Protein AF-A0A354DE85-F1 (afdb_monomer_lite)

Radius of gyration: 11.94 Å; chains: 1; bounding box: 25×26×30 Å

Sequence (76 aa):
MSTNILLTGGRAPVTLHLARLFKEQGFRVFVAESEKIHLCKVSHSIEESFLVPKPNEDHEGYIQALCRIINKYNIS

pLDDT: mean 89.95, std 8.17, range [59.72, 97.25]

Foldseek 3Di:
DAAEAEDEDQQDVVSVVVLQVSVVVVHAYEYEYQDPDHPNCPDPSHPYYHHFHDCVVPVPRRVVVVVCCCVVVVHD

Secondary structure (DSSP, 8-state):
-PPEEEEE-TTSHHHHHHHHHHHHTT-EEEEEESSSS-GGGG-TT-SEEEE---TTT-HHHHHHHHHHHHHHHTB-

Structure (mmCIF, N/CA/C/O backbone):
data_AF-A0A354DE85-F1
#
_entry.id   AF-A0A354DE85-F1
#
loop_
_atom_site.group_PDB
_atom_site.id
_atom_site.type_symbol
_atom_site.label_atom_id
_atom_site.label_alt_id
_atom_site.label_comp_id
_atom_site.label_asym_id
_atom_site.label_entity_id
_atom_site.label_seq_id
_atom_site.pdbx_PDB_ins_code
_atom_site.Cartn_x
_atom_site.Cartn_y
_atom_site.Cartn_z
_atom_site.occupancy
_atom_site.B_iso_or_equiv
_atom_site.auth_seq_id
_atom_site.auth_comp_id
_atom_site.auth_asym_id
_atom_site.auth_atom_id
_atom_site.pdbx_PDB_model_num
ATOM 1 N N . MET A 1 1 ? -14.908 -2.975 15.816 1.00 59.72 1 MET A N 1
ATOM 2 C CA . MET A 1 1 ? -13.845 -3.496 14.928 1.00 59.72 1 MET A CA 1
ATOM 3 C C . MET A 1 1 ? -13.463 -2.378 13.972 1.00 59.72 1 MET A C 1
ATOM 5 O O . MET A 1 1 ? -14.365 -1.680 13.534 1.00 59.72 1 MET A O 1
ATOM 9 N N . SER A 1 2 ? -12.173 -2.152 13.725 1.00 82.50 2 SER A N 1
ATOM 10 C CA . SER A 1 2 ? -11.686 -1.095 12.825 1.00 82.50 2 SER A CA 1
ATOM 11 C C . SER A 1 2 ? -11.278 -1.730 11.495 1.00 82.50 2 SER A C 1
ATOM 13 O O . SER A 1 2 ? -10.530 -2.707 11.508 1.00 82.50 2 SER A O 1
ATOM 15 N N . THR A 1 3 ? -11.808 -1.229 10.376 1.00 94.94 3 THR A N 1
ATOM 16 C CA . THR A 1 3 ? -11.470 -1.715 9.028 1.00 94.94 3 THR A CA 1
ATOM 17 C C . THR A 1 3 ? -10.084 -1.228 8.618 1.00 94.94 3 THR A C 1
ATOM 19 O O . THR A 1 3 ? -9.725 -0.072 8.860 1.00 94.94 3 THR A O 1
ATOM 22 N N . ASN A 1 4 ? -9.320 -2.108 7.972 1.00 96.75 4 ASN A N 1
ATOM 23 C CA . ASN A 1 4 ? -7.994 -1.800 7.456 1.00 96.75 4 ASN A CA 1
ATOM 24 C C . ASN A 1 4 ? -8.087 -1.476 5.962 1.00 96.75 4 ASN A C 1
ATOM 26 O O . ASN A 1 4 ? -8.661 -2.248 5.198 1.00 96.75 4 ASN A O 1
ATOM 30 N N . ILE A 1 5 ? -7.513 -0.347 5.553 1.00 96.38 5 ILE A N 1
ATOM 31 C CA . ILE A 1 5 ? -7.570 0.164 4.179 1.00 96.38 5 ILE A CA 1
ATOM 32 C C . ILE A 1 5 ? -6.149 0.282 3.644 1.00 96.38 5 ILE A C 1
ATOM 34 O O . ILE A 1 5 ? -5.287 0.842 4.317 1.00 96.38 5 ILE A O 1
ATOM 38 N N . LEU A 1 6 ? -5.912 -0.198 2.424 1.00 96.25 6 LEU A N 1
ATOM 39 C CA . LEU A 1 6 ? -4.651 -0.008 1.712 1.00 96.25 6 LEU A CA 1
ATOM 40 C C . LEU A 1 6 ? -4.827 1.030 0.605 1.00 96.25 6 LEU A C 1
ATOM 42 O O . LEU A 1 6 ? -5.648 0.858 -0.290 1.00 96.25 6 LEU A O 1
ATOM 46 N N . LEU A 1 7 ? -4.026 2.091 0.649 1.00 94.88 7 LEU A N 1
ATOM 47 C CA . LEU A 1 7 ? -3.975 3.111 -0.391 1.00 94.88 7 LEU A CA 1
ATOM 48 C C . LEU A 1 7 ? -2.696 2.976 -1.219 1.00 94.88 7 LEU A C 1
ATOM 50 O O . LEU A 1 7 ? -1.607 2.768 -0.685 1.00 94.88 7 LEU A O 1
ATOM 54 N N . THR A 1 8 ? -2.816 3.159 -2.529 1.00 92.69 8 THR A N 1
ATOM 55 C CA . THR A 1 8 ? -1.679 3.269 -3.452 1.00 92.69 8 THR A CA 1
ATOM 56 C C . THR A 1 8 ? -1.495 4.714 -3.909 1.00 92.69 8 THR A C 1
ATOM 58 O O . THR A 1 8 ? -2.424 5.517 -3.837 1.00 92.69 8 THR A O 1
ATOM 61 N N . GLY A 1 9 ? -0.310 5.070 -4.409 1.00 85.88 9 GLY A N 1
ATOM 62 C CA . GLY A 1 9 ? -0.059 6.433 -4.894 1.00 85.88 9 GLY A CA 1
ATOM 63 C C . GLY A 1 9 ? 0.115 7.444 -3.755 1.00 85.88 9 GLY A C 1
ATOM 64 O O . GLY A 1 9 ? -0.423 8.552 -3.805 1.00 85.88 9 GLY A O 1
ATOM 65 N N . GLY A 1 10 ? 0.867 7.074 -2.715 1.00 82.88 10 GLY A N 1
ATOM 66 C CA . GLY A 1 10 ? 1.135 7.879 -1.517 1.00 82.88 10 GLY A CA 1
ATOM 67 C C . GLY A 1 10 ? 1.870 9.206 -1.759 1.00 82.88 10 GLY A C 1
ATOM 68 O O . GLY A 1 10 ? 2.090 9.968 -0.810 1.00 82.88 10 GLY A O 1
ATOM 69 N N . ARG A 1 11 ? 2.261 9.491 -3.007 1.00 83.38 11 ARG A N 1
ATOM 70 C CA . ARG A 1 11 ? 2.816 10.776 -3.463 1.00 83.38 11 ARG A CA 1
ATOM 71 C C . ARG A 1 11 ? 1.759 11.845 -3.715 1.00 83.38 11 ARG A C 1
ATOM 73 O O . ARG A 1 11 ? 2.080 13.027 -3.637 1.00 83.38 11 ARG A O 1
ATOM 80 N N . ALA A 1 12 ? 0.527 11.456 -4.034 1.00 86.38 12 ALA A N 1
ATOM 81 C CA . ALA A 1 12 ? -0.500 12.418 -4.397 1.00 86.38 12 ALA A CA 1
ATOM 82 C C . ALA A 1 12 ? -1.108 13.069 -3.135 1.00 86.38 12 ALA A C 1
ATOM 84 O O . ALA A 1 12 ? -1.485 12.353 -2.203 1.00 86.38 12 ALA A O 1
ATOM 85 N N . PRO A 1 13 ? -1.269 14.408 -3.092 1.00 85.38 13 PRO A N 1
ATOM 86 C CA . PRO A 1 13 ? -1.937 15.088 -1.979 1.00 85.38 13 PRO A CA 1
ATOM 87 C C . PRO A 1 13 ? -3.362 14.577 -1.721 1.00 85.38 13 PRO A C 1
ATOM 89 O O . PRO A 1 13 ? -3.803 14.528 -0.575 1.00 85.38 13 PRO A O 1
ATOM 92 N N . VAL A 1 14 ? -4.060 14.136 -2.775 1.00 89.69 14 VAL A N 1
ATOM 93 C CA . VAL A 1 14 ? -5.394 13.524 -2.670 1.00 89.69 14 VAL A CA 1
ATOM 94 C C . VAL A 1 14 ? -5.373 12.225 -1.858 1.00 89.69 14 VAL A C 1
ATOM 96 O O . VAL A 1 14 ? -6.251 12.016 -1.028 1.00 89.69 14 VAL A O 1
ATOM 99 N N . THR A 1 15 ? -4.335 11.397 -2.005 1.00 91.38 15 THR A N 1
ATOM 100 C CA . THR A 1 15 ? -4.175 10.156 -1.232 1.00 91.38 15 THR A CA 1
ATOM 101 C C . THR A 1 15 ? -4.004 10.455 0.253 1.00 91.38 15 THR A C 1
ATOM 103 O O . THR A 1 15 ? -4.609 9.797 1.095 1.00 91.38 15 THR A O 1
ATOM 106 N N . LEU A 1 16 ? -3.237 11.499 0.586 1.00 90.25 16 LEU A N 1
ATOM 107 C CA . LEU A 1 16 ? -3.077 11.948 1.969 1.00 90.25 16 LEU A CA 1
ATOM 108 C C . LEU A 1 16 ? -4.390 12.492 2.550 1.00 90.25 16 LEU A C 1
ATOM 110 O O . LEU A 1 16 ? -4.696 12.255 3.718 1.00 90.25 16 LEU A O 1
ATOM 114 N N . HIS A 1 17 ? -5.169 13.220 1.749 1.00 92.69 17 HIS A N 1
ATOM 115 C CA . HIS A 1 17 ? -6.479 13.703 2.175 1.00 92.69 17 HIS A CA 1
ATOM 116 C C . HIS A 1 17 ? -7.438 12.541 2.473 1.00 92.69 17 HIS A C 1
ATOM 118 O O . HIS A 1 17 ? -8.028 12.510 3.550 1.00 92.69 17 HIS A O 1
ATOM 124 N N . LEU A 1 18 ? -7.510 11.541 1.589 1.00 92.88 18 LEU A N 1
ATOM 125 C CA . LEU A 1 18 ? -8.294 10.322 1.817 1.00 92.88 18 LEU A CA 1
ATOM 126 C C . LEU A 1 18 ? -7.839 9.575 3.074 1.00 92.88 18 LEU A C 1
ATOM 128 O O . LEU A 1 18 ? -8.668 9.170 3.883 1.00 92.88 18 LEU A O 1
ATOM 132 N N . ALA A 1 19 ? -6.528 9.443 3.283 1.00 93.56 19 ALA A N 1
ATOM 133 C CA . ALA A 1 19 ? -5.989 8.803 4.476 1.00 93.56 19 ALA A CA 1
ATOM 134 C C . ALA A 1 19 ? -6.439 9.487 5.775 1.00 93.56 19 ALA A C 1
ATOM 136 O O . ALA A 1 19 ? -6.772 8.813 6.749 1.00 93.56 19 ALA A O 1
ATOM 137 N N . ARG A 1 20 ? -6.479 10.825 5.791 1.00 93.50 20 ARG A N 1
ATOM 138 C CA . ARG A 1 20 ? -6.982 11.596 6.937 1.00 93.50 20 ARG A CA 1
ATOM 139 C C . ARG A 1 20 ? -8.461 11.323 7.186 1.00 93.50 20 ARG A C 1
ATOM 141 O O . ARG A 1 20 ? -8.808 10.981 8.310 1.00 93.50 20 ARG A O 1
ATOM 148 N N . LEU A 1 21 ? -9.287 11.375 6.139 1.00 94.81 21 LEU A N 1
ATOM 149 C CA . LEU A 1 21 ? -10.721 11.090 6.242 1.00 94.81 21 LEU A CA 1
ATOM 150 C C . LEU A 1 21 ? -10.978 9.678 6.780 1.00 94.81 21 LEU A C 1
ATOM 152 O O . LEU A 1 21 ? -11.785 9.495 7.685 1.00 94.81 21 LEU A O 1
ATOM 156 N N . PHE A 1 22 ? -10.255 8.674 6.283 1.00 94.06 22 PHE A N 1
ATOM 157 C CA . PHE A 1 22 ? -10.407 7.309 6.778 1.00 94.06 22 PHE A CA 1
ATOM 158 C 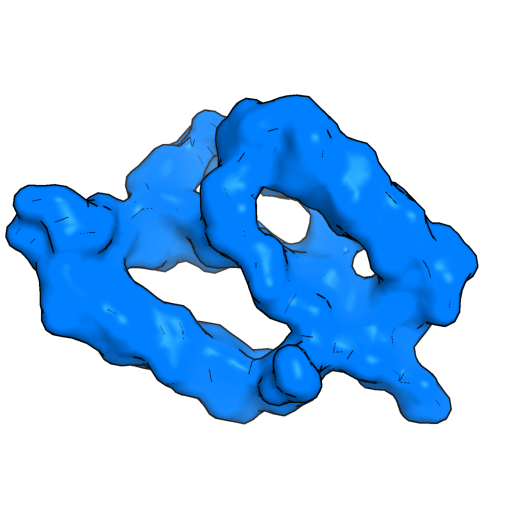C . PHE A 1 22 ? -9.976 7.162 8.242 1.00 94.06 22 PHE A C 1
ATOM 160 O O . PHE A 1 22 ? -1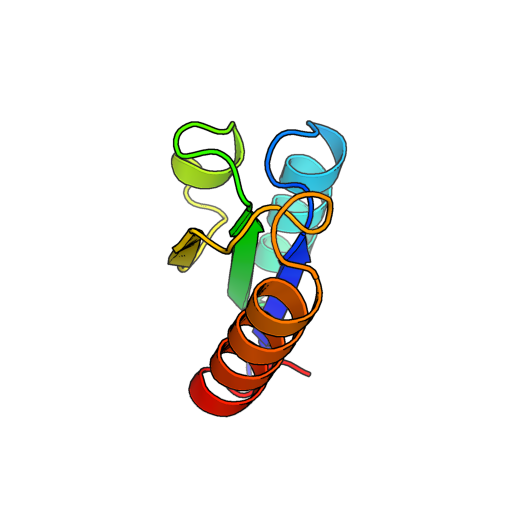0.671 6.512 9.024 1.00 94.06 22 PHE A O 1
ATOM 167 N N . LYS A 1 23 ? -8.869 7.799 8.641 1.00 93.19 23 LYS A N 1
ATOM 168 C CA . LYS A 1 23 ? -8.413 7.792 10.037 1.00 93.19 23 LYS A CA 1
ATOM 169 C C . LYS A 1 23 ? -9.426 8.465 10.968 1.00 93.19 23 LYS A C 1
ATOM 171 O O . LYS A 1 23 ? -9.675 7.945 12.052 1.00 93.19 23 LYS A O 1
ATOM 176 N N . GLU A 1 24 ? -10.029 9.576 10.545 1.00 94.00 24 GLU A N 1
ATOM 177 C CA . GLU A 1 24 ? -11.084 10.281 11.289 1.00 94.00 24 GLU A CA 1
ATOM 178 C C . GLU A 1 24 ? -12.335 9.417 11.492 1.00 94.00 24 GLU A C 1
ATOM 180 O O . GLU A 1 24 ? -12.954 9.475 12.550 1.00 94.00 24 GLU A O 1
ATOM 185 N N . GLN A 1 25 ? -12.666 8.555 10.526 1.00 94.12 25 GLN A N 1
ATOM 186 C CA . GLN A 1 25 ? -13.744 7.565 10.655 1.00 94.12 25 GLN A CA 1
ATOM 187 C C . GLN A 1 25 ? -13.353 6.336 11.499 1.00 94.12 25 GLN A C 1
ATOM 189 O O . GLN A 1 25 ? -14.141 5.406 11.656 1.00 94.12 25 GLN A O 1
ATOM 194 N N . GLY A 1 26 ? -12.140 6.311 12.059 1.00 93.50 26 GLY A N 1
ATOM 195 C CA . GLY A 1 26 ? -11.659 5.231 12.918 1.00 93.50 26 GLY A CA 1
ATOM 196 C C . GLY A 1 26 ? -11.097 4.025 12.166 1.00 93.50 26 GLY A C 1
ATOM 197 O O . GLY A 1 26 ? -10.891 2.981 12.788 1.00 93.50 26 GLY A O 1
ATOM 198 N N . PHE A 1 27 ? -10.830 4.138 10.862 1.00 95.31 27 PHE A N 1
ATOM 199 C CA . PHE A 1 27 ? -10.142 3.103 10.087 1.00 95.31 27 PHE A CA 1
ATOM 200 C C . PHE A 1 27 ? -8.625 3.145 10.300 1.00 95.31 27 PHE A C 1
ATOM 202 O O . PHE A 1 27 ? -8.040 4.179 10.643 1.00 95.31 27 PHE A O 1
ATOM 209 N N . ARG A 1 28 ? -7.962 2.012 10.058 1.00 95.38 28 ARG A N 1
ATOM 210 C CA . ARG A 1 28 ? -6.496 1.931 10.015 1.00 95.38 28 ARG A CA 1
ATOM 211 C C . ARG A 1 28 ? -6.046 2.001 8.567 1.00 95.38 28 ARG A C 1
ATOM 213 O O . ARG A 1 28 ? -6.459 1.188 7.744 1.00 95.38 28 ARG A O 1
ATOM 220 N N . VAL A 1 29 ? -5.210 2.982 8.257 1.00 95.44 29 VAL A N 1
ATOM 221 C CA . VAL A 1 29 ? -4.806 3.272 6.880 1.00 95.44 29 VAL A CA 1
ATOM 222 C C . VAL A 1 29 ? -3.366 2.844 6.661 1.00 95.44 29 VAL A C 1
ATOM 224 O O . VAL A 1 29 ? -2.465 3.269 7.376 1.00 95.44 29 VAL A O 1
ATOM 227 N N . PHE A 1 30 ? -3.156 2.038 5.635 1.00 95.25 30 PHE A N 1
ATOM 228 C CA . PHE A 1 30 ? -1.870 1.550 5.168 1.00 95.25 30 PHE A CA 1
ATOM 229 C C . PHE A 1 30 ? -1.579 2.151 3.795 1.00 95.25 30 PHE A C 1
ATOM 231 O O . PHE A 1 30 ? -2.503 2.459 3.039 1.00 95.25 30 PHE A O 1
ATOM 238 N N . VAL A 1 31 ? -0.304 2.306 3.444 1.00 94.62 31 VAL A N 1
ATOM 239 C CA . VAL A 1 31 ? 0.095 2.825 2.125 1.00 94.62 31 VAL A CA 1
ATOM 240 C C . VAL A 1 31 ? 1.089 1.888 1.457 1.00 94.62 31 VAL A C 1
ATOM 242 O O . VAL A 1 31 ? 2.048 1.463 2.089 1.00 94.62 31 VAL A O 1
ATOM 245 N N . ALA A 1 32 ? 0.892 1.601 0.172 1.00 94.12 32 ALA A N 1
ATOM 246 C CA . ALA A 1 32 ? 1.873 0.942 -0.686 1.00 94.12 32 ALA A CA 1
ATOM 247 C C . ALA A 1 32 ? 2.323 1.908 -1.791 1.00 94.12 32 ALA A C 1
ATOM 249 O O . ALA A 1 32 ? 1.516 2.381 -2.594 1.00 94.12 32 ALA A O 1
ATOM 250 N N . GLU A 1 33 ? 3.615 2.222 -1.833 1.00 91.06 33 GLU A N 1
ATOM 251 C CA . GLU A 1 33 ? 4.193 3.154 -2.804 1.00 91.06 33 GLU A CA 1
ATOM 252 C C . GLU A 1 33 ? 5.561 2.654 -3.271 1.00 91.06 33 GLU A C 1
ATOM 254 O O . GLU A 1 33 ? 6.296 2.023 -2.513 1.00 91.06 33 GLU A O 1
ATOM 259 N N . SER A 1 34 ? 5.900 2.918 -4.532 1.00 88.25 34 SER A N 1
ATOM 260 C CA . SER A 1 34 ? 7.149 2.434 -5.133 1.00 88.25 34 SER A CA 1
ATOM 261 C C . SER A 1 34 ? 8.313 3.414 -4.973 1.00 88.25 34 SER A C 1
ATOM 263 O O . SER A 1 34 ? 9.465 3.086 -5.250 1.00 88.25 34 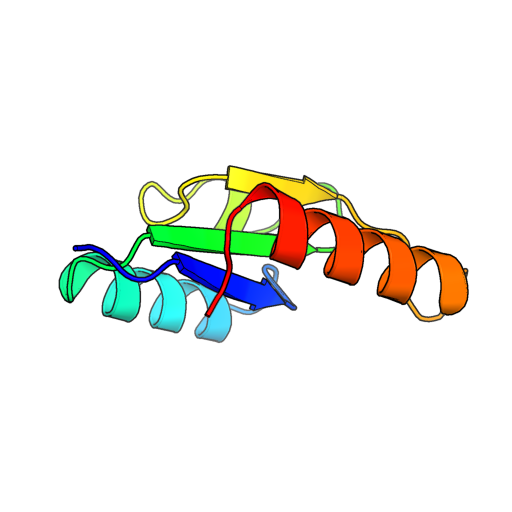SER A O 1
ATOM 265 N N . GLU A 1 35 ? 8.023 4.622 -4.494 1.00 82.94 35 GLU A N 1
ATOM 266 C CA . GLU A 1 35 ? 9.004 5.647 -4.157 1.00 82.94 35 GLU A CA 1
ATOM 267 C C . GLU A 1 35 ? 9.315 5.660 -2.656 1.00 82.94 35 GLU A C 1
ATOM 269 O O . GLU A 1 35 ? 8.432 5.585 -1.806 1.00 82.94 35 GLU A O 1
ATOM 274 N N . LYS A 1 36 ? 10.599 5.8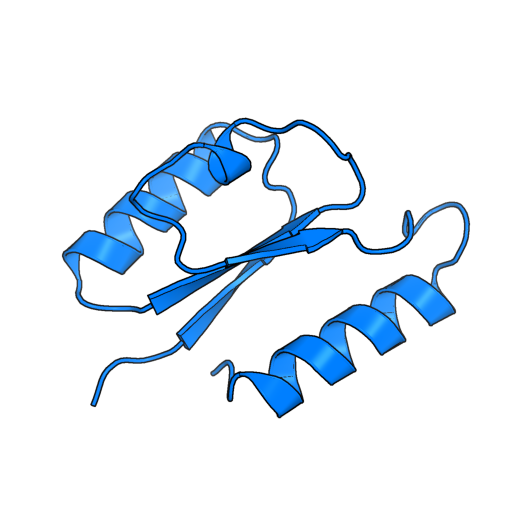00 -2.304 1.00 70.44 36 LYS A N 1
ATOM 275 C CA . LYS A 1 36 ? 11.066 5.717 -0.905 1.00 70.44 36 LYS A CA 1
ATOM 276 C C . LYS A 1 36 ? 10.668 6.915 -0.038 1.00 70.44 36 LYS A C 1
ATOM 278 O O . LYS A 1 36 ? 10.660 6.793 1.193 1.00 70.44 36 LYS A O 1
ATOM 283 N N . ILE A 1 37 ? 10.393 8.064 -0.656 1.00 70.50 37 ILE A N 1
ATOM 284 C CA . ILE A 1 37 ? 10.053 9.326 0.007 1.00 70.50 37 ILE A CA 1
ATOM 285 C C . ILE A 1 37 ? 8.767 9.854 -0.626 1.00 70.50 37 ILE A C 1
ATOM 287 O O . ILE A 1 37 ? 8.734 10.157 -1.815 1.00 70.50 37 ILE A O 1
ATOM 291 N N . HIS A 1 38 ? 7.704 9.962 0.168 1.00 71.31 38 HIS A N 1
ATOM 292 C CA . HIS A 1 38 ? 6.423 10.500 -0.281 1.00 71.31 38 HIS A CA 1
ATOM 293 C C . HIS A 1 38 ? 5.640 11.106 0.889 1.00 71.31 38 HIS A C 1
ATOM 295 O O . HIS A 1 38 ? 5.863 10.755 2.049 1.00 71.31 38 HIS A O 1
ATOM 301 N N . LEU A 1 39 ? 4.707 12.010 0.573 1.00 73.06 39 LEU A N 1
ATOM 302 C CA . LEU A 1 39 ? 3.952 12.813 1.545 1.00 73.06 39 LEU A CA 1
ATOM 303 C C . LEU A 1 39 ? 3.234 11.968 2.605 1.00 73.06 39 LEU A C 1
ATOM 305 O O . LEU A 1 39 ? 3.209 12.340 3.776 1.00 73.06 39 LEU A O 1
ATOM 309 N N . CYS A 1 40 ? 2.684 10.815 2.219 1.00 68.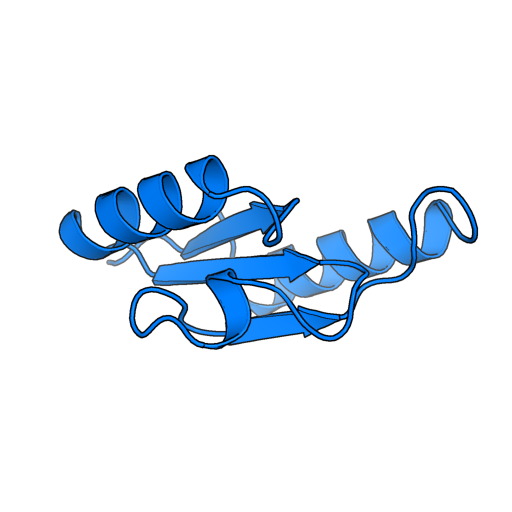50 40 CYS A N 1
ATOM 310 C CA . CYS A 1 40 ? 1.978 9.955 3.168 1.00 68.50 40 CYS A CA 1
ATOM 311 C C . CYS A 1 40 ? 2.906 9.283 4.198 1.00 68.50 40 CYS A C 1
ATOM 313 O O . CYS A 1 40 ? 2.459 9.005 5.304 1.00 68.50 40 CYS A O 1
ATOM 315 N N . LYS A 1 41 ? 4.194 9.068 3.892 1.00 69.25 41 LYS A N 1
ATOM 316 C CA . LYS A 1 41 ? 5.122 8.323 4.764 1.00 69.25 41 LYS A CA 1
ATOM 317 C C . LYS A 1 41 ? 5.337 8.980 6.132 1.00 69.25 41 LYS A C 1
ATOM 319 O O . LYS A 1 41 ? 5.604 8.292 7.107 1.00 69.25 41 LYS A O 1
ATOM 324 N N . VAL A 1 42 ? 5.251 10.308 6.191 1.00 73.25 42 VAL A N 1
ATOM 325 C CA . VAL A 1 42 ? 5.499 11.102 7.409 1.00 73.25 42 VAL A CA 1
ATOM 326 C C . VAL A 1 42 ? 4.211 11.522 8.120 1.00 73.25 42 VAL A C 1
ATOM 328 O O . VAL A 1 42 ? 4.256 12.276 9.088 1.00 73.25 42 VAL A O 1
ATOM 331 N N . SER A 1 43 ? 3.046 11.083 7.638 1.00 81.25 43 SER A N 1
ATOM 332 C CA . SER A 1 43 ? 1.769 11.483 8.220 1.00 81.25 43 SER A CA 1
ATOM 333 C C . SER A 1 43 ? 1.347 10.553 9.353 1.00 81.25 43 SER A C 1
ATOM 335 O O . SER A 1 43 ? 1.263 9.345 9.167 1.00 81.25 43 SER A O 1
ATOM 337 N N . HIS A 1 44 ? 0.947 11.135 10.486 1.00 83.31 44 HIS A N 1
ATOM 338 C CA . HIS A 1 44 ? 0.327 10.415 11.608 1.00 83.31 44 HIS A CA 1
ATOM 339 C C . HIS A 1 44 ? -0.992 9.706 11.252 1.00 83.31 44 HIS A C 1
ATOM 341 O O . HIS A 1 44 ? -1.492 8.895 12.029 1.00 83.31 44 HIS A O 1
ATOM 347 N N . SER A 1 45 ? -1.583 10.020 10.095 1.00 85.62 45 SER A N 1
ATOM 348 C CA . SER A 1 45 ? -2.786 9.347 9.601 1.00 85.62 45 SER A CA 1
ATOM 349 C C . SER A 1 45 ? -2.494 7.954 9.036 1.00 85.62 45 SER A C 1
ATOM 351 O O . SER A 1 45 ? -3.433 7.183 8.855 1.00 85.62 45 SER A O 1
ATOM 353 N N . ILE A 1 46 ? -1.223 7.628 8.771 1.00 89.56 46 ILE A N 1
ATOM 354 C CA . ILE A 1 46 ? -0.794 6.337 8.228 1.00 89.56 46 ILE A CA 1
ATOM 355 C C . ILE A 1 46 ? -0.289 5.442 9.357 1.00 89.56 46 ILE A C 1
ATOM 357 O O . ILE A 1 46 ? 0.537 5.849 10.167 1.00 89.56 46 ILE A O 1
ATOM 361 N N . GLU A 1 47 ? -0.792 4.214 9.388 1.00 93.25 47 GLU A N 1
ATOM 362 C CA . GLU A 1 47 ? -0.391 3.172 10.327 1.00 93.25 47 GLU A CA 1
ATOM 363 C C . GLU A 1 47 ? 0.966 2.570 9.939 1.00 93.25 47 GLU A C 1
ATOM 365 O O . GLU A 1 47 ? 1.871 2.472 10.762 1.00 93.25 47 GLU A O 1
ATOM 370 N N . GLU A 1 48 ? 1.120 2.191 8.668 1.00 92.31 48 GLU A N 1
ATOM 371 C CA . GLU A 1 48 ? 2.363 1.649 8.120 1.00 92.31 48 GLU A CA 1
ATOM 372 C C . GLU A 1 48 ? 2.456 1.941 6.613 1.00 92.31 48 GLU A C 1
ATOM 374 O O . GLU A 1 48 ? 1.446 2.003 5.904 1.00 92.31 48 GLU A O 1
ATOM 379 N N . SER A 1 49 ? 3.682 2.137 6.121 1.00 92.00 49 SER A N 1
ATOM 380 C CA . SER A 1 49 ? 3.976 2.411 4.713 1.00 92.00 49 SER A CA 1
ATOM 381 C C . SER A 1 49 ? 4.927 1.356 4.159 1.00 92.00 49 SER A C 1
ATOM 383 O O . SER A 1 49 ? 6.011 1.145 4.702 1.00 92.00 49 SER A O 1
ATOM 385 N N . PHE A 1 50 ? 4.558 0.747 3.036 1.00 93.12 50 PHE A N 1
ATOM 386 C CA . PHE A 1 50 ? 5.305 -0.316 2.376 1.00 93.12 50 PHE A CA 1
ATOM 387 C C . PHE A 1 50 ? 5.937 0.184 1.086 1.00 93.12 50 PHE A C 1
ATOM 389 O O . PHE A 1 50 ? 5.264 0.779 0.243 1.00 93.12 50 PHE A O 1
ATOM 396 N N . LEU A 1 51 ? 7.226 -0.114 0.923 1.00 92.94 51 LEU A N 1
ATOM 397 C CA . LEU A 1 51 ? 7.899 0.031 -0.359 1.00 92.94 51 LEU A CA 1
ATOM 398 C C . LEU A 1 51 ? 7.568 -1.187 -1.225 1.00 92.94 51 LEU A C 1
ATOM 400 O O . LEU A 1 51 ? 7.856 -2.318 -0.830 1.00 92.94 51 LEU A O 1
ATOM 404 N N . VAL A 1 52 ? 6.975 -0.958 -2.392 1.00 94.06 52 VAL A N 1
ATOM 405 C CA . VAL A 1 52 ? 6.638 -2.011 -3.363 1.00 94.06 52 VAL A CA 1
ATOM 406 C C . VAL A 1 52 ? 7.410 -1.806 -4.671 1.00 94.06 52 VAL A C 1
ATOM 408 O O . VAL A 1 52 ? 7.852 -0.689 -4.937 1.00 94.06 52 VAL A O 1
ATOM 411 N N . PRO A 1 53 ? 7.614 -2.848 -5.498 1.00 93.12 53 PRO A N 1
ATOM 412 C CA . PRO A 1 53 ? 8.238 -2.683 -6.810 1.00 93.12 53 PRO A CA 1
ATOM 413 C C . PRO A 1 53 ? 7.507 -1.645 -7.664 1.00 93.12 53 PRO A C 1
ATOM 415 O O . PRO A 1 53 ? 6.333 -1.348 -7.432 1.00 93.12 53 PRO A O 1
ATOM 418 N N . LYS A 1 54 ? 8.183 -1.053 -8.648 1.00 89.69 54 LYS A N 1
ATOM 419 C CA . LYS A 1 54 ? 7.498 -0.164 -9.586 1.00 89.69 54 LYS A CA 1
ATOM 420 C C . LYS A 1 54 ? 6.705 -1.015 -10.583 1.00 89.69 54 LYS A C 1
ATOM 422 O O . LYS A 1 54 ? 7.298 -1.887 -11.213 1.00 89.69 54 LYS A O 1
ATOM 427 N N . PRO A 1 55 ? 5.400 -0.763 -10.787 1.00 87.06 55 PRO A N 1
ATOM 428 C CA . PRO A 1 55 ? 4.570 -1.599 -11.658 1.00 87.06 55 PRO A CA 1
ATOM 429 C C . PRO A 1 55 ? 4.983 -1.561 -13.138 1.00 87.06 55 PRO A C 1
ATOM 431 O O . PRO A 1 55 ? 4.563 -2.425 -13.899 1.00 87.06 55 PRO A O 1
ATOM 434 N N . ASN A 1 56 ? 5.777 -0.567 -13.553 1.00 89.25 56 ASN A N 1
ATOM 435 C CA . ASN A 1 56 ? 6.350 -0.465 -14.898 1.00 89.25 56 ASN A CA 1
ATOM 436 C C . ASN A 1 56 ? 7.701 -1.192 -15.056 1.00 89.25 56 ASN A C 1
ATOM 438 O O . ASN A 1 56 ? 8.125 -1.398 -16.187 1.00 89.25 56 ASN A O 1
ATOM 442 N N . GLU A 1 57 ? 8.376 -1.550 -13.960 1.00 91.88 57 GLU A N 1
ATOM 443 C CA . GLU A 1 57 ? 9.640 -2.304 -13.966 1.00 91.88 57 GLU A CA 1
ATOM 444 C C . GLU A 1 57 ? 9.395 -3.787 -13.659 1.00 91.88 57 GLU A C 1
ATOM 446 O O . GLU A 1 57 ? 9.932 -4.656 -14.339 1.00 91.88 57 GLU A O 1
ATOM 451 N N . ASP A 1 58 ? 8.556 -4.073 -12.660 1.00 93.62 58 ASP A N 1
ATOM 452 C CA . ASP A 1 58 ? 8.194 -5.421 -12.222 1.00 93.62 58 ASP A CA 1
ATOM 453 C C . ASP A 1 58 ? 6.715 -5.466 -11.809 1.00 93.62 58 ASP A C 1
ATOM 455 O O . ASP A 1 58 ? 6.333 -5.204 -10.663 1.00 93.62 58 ASP A O 1
ATOM 459 N N . HIS A 1 59 ? 5.862 -5.763 -12.789 1.00 92.19 59 HIS A N 1
ATOM 460 C CA . HIS A 1 59 ? 4.414 -5.813 -12.612 1.00 92.19 59 HIS A CA 1
ATOM 461 C C . HIS A 1 59 ? 3.969 -6.977 -11.712 1.00 92.19 59 HIS 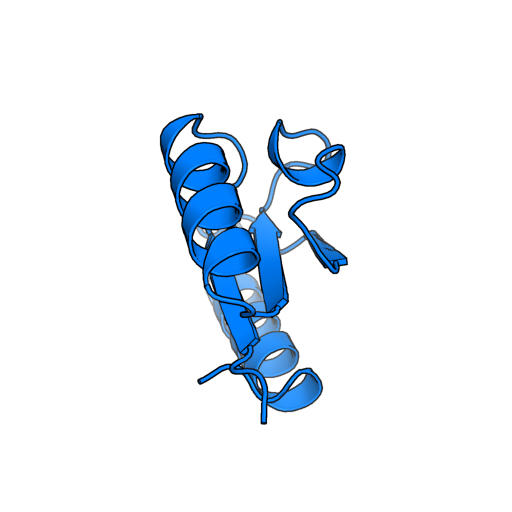A C 1
ATOM 463 O O . HIS A 1 59 ? 3.138 -6.797 -10.821 1.00 92.19 59 HIS A O 1
ATOM 469 N N . GLU A 1 60 ? 4.554 -8.159 -11.916 1.00 95.88 60 GLU A N 1
ATOM 470 C CA . GLU A 1 60 ? 4.285 -9.363 -11.122 1.00 95.88 60 GLU A CA 1
ATOM 471 C C . GLU A 1 60 ? 4.693 -9.150 -9.662 1.00 95.88 60 GLU A C 1
ATOM 473 O O . GLU A 1 60 ? 3.889 -9.356 -8.750 1.00 95.88 60 GLU A O 1
ATOM 478 N N . GLY A 1 61 ? 5.906 -8.644 -9.420 1.00 95.69 61 GLY A N 1
ATOM 479 C CA . GLY A 1 61 ? 6.382 -8.341 -8.076 1.00 95.69 61 GLY A CA 1
ATOM 480 C C . GLY A 1 61 ? 5.545 -7.271 -7.376 1.00 95.69 61 GLY A C 1
ATOM 481 O O . GLY A 1 61 ? 5.321 -7.367 -6.166 1.00 95.69 61 GLY A O 1
ATOM 482 N N . TYR A 1 62 ? 5.026 -6.283 -8.114 1.00 94.38 62 TYR A N 1
ATOM 483 C CA . TYR A 1 62 ? 4.079 -5.305 -7.576 1.00 94.38 62 TYR A CA 1
ATOM 484 C C . TYR A 1 62 ? 2.789 -5.975 -7.084 1.00 94.38 62 TYR A C 1
ATOM 486 O O . TYR A 1 62 ? 2.410 -5.788 -5.926 1.00 94.38 62 TYR A O 1
ATOM 494 N N . ILE A 1 63 ? 2.150 -6.807 -7.915 1.00 95.88 63 ILE A N 1
ATOM 495 C CA . ILE A 1 63 ? 0.920 -7.527 -7.546 1.00 95.88 63 ILE A CA 1
ATOM 496 C C . ILE A 1 63 ? 1.171 -8.452 -6.353 1.00 95.88 63 ILE A C 1
ATOM 498 O O . ILE A 1 63 ? 0.435 -8.407 -5.367 1.00 95.88 63 ILE A O 1
ATOM 502 N N . GLN A 1 64 ? 2.241 -9.247 -6.390 1.00 97.25 64 GLN A N 1
ATOM 503 C CA . GLN A 1 64 ? 2.581 -10.170 -5.306 1.00 97.25 64 GLN A CA 1
ATOM 504 C C . GLN A 1 64 ? 2.843 -9.432 -3.987 1.00 97.25 64 GLN A C 1
ATOM 506 O O . GLN A 1 64 ? 2.417 -9.885 -2.919 1.00 97.25 64 GLN A O 1
ATOM 511 N N . ALA A 1 65 ? 3.504 -8.272 -4.042 1.00 96.38 65 ALA A N 1
ATOM 512 C CA . ALA A 1 65 ? 3.708 -7.435 -2.869 1.00 96.38 65 ALA A CA 1
ATOM 513 C C . ALA A 1 65 ? 2.376 -6.931 -2.294 1.00 96.38 65 ALA A C 1
ATOM 515 O O . ALA A 1 65 ? 2.186 -7.021 -1.079 1.00 96.38 65 ALA A O 1
ATOM 516 N N . LEU A 1 66 ? 1.448 -6.470 -3.141 1.00 96.38 66 LEU A N 1
ATOM 517 C CA . LEU A 1 66 ? 0.115 -6.041 -2.712 1.00 96.38 66 LEU A CA 1
ATOM 518 C C . LEU A 1 66 ? -0.681 -7.189 -2.088 1.00 96.38 66 LEU A C 1
ATOM 520 O O . LEU A 1 66 ? -1.167 -7.038 -0.971 1.00 96.38 66 LEU A O 1
ATOM 524 N N . CYS A 1 67 ? -0.758 -8.353 -2.738 1.00 97.19 67 CYS A N 1
ATOM 525 C CA . CYS A 1 67 ? -1.462 -9.522 -2.200 1.00 97.19 67 CYS A CA 1
ATOM 526 C C . CYS A 1 67 ? -0.912 -9.940 -0.831 1.00 97.19 67 CYS A C 1
ATOM 528 O O . CYS A 1 67 ? -1.671 -10.230 0.094 1.00 97.19 67 CYS A O 1
ATOM 530 N N . ARG A 1 68 ? 0.416 -9.924 -0.665 1.00 96.94 68 ARG A N 1
ATOM 531 C CA . ARG A 1 68 ? 1.058 -10.217 0.621 1.00 96.94 68 ARG A CA 1
ATOM 532 C C . ARG A 1 68 ? 0.668 -9.208 1.700 1.00 96.94 68 ARG A C 1
ATOM 534 O O . ARG A 1 68 ? 0.418 -9.618 2.829 1.00 96.94 68 ARG A O 1
ATOM 541 N N . ILE A 1 69 ? 0.621 -7.915 1.377 1.00 96.81 69 ILE A N 1
ATOM 542 C CA . ILE A 1 69 ? 0.205 -6.865 2.319 1.00 96.81 69 ILE A CA 1
ATOM 543 C C . ILE A 1 69 ? -1.272 -7.042 2.684 1.00 96.81 69 ILE A C 1
ATOM 545 O O . ILE A 1 69 ? -1.601 -7.071 3.868 1.00 96.81 69 ILE A O 1
ATOM 549 N N . ILE A 1 70 ? -2.140 -7.228 1.686 1.00 96.62 70 ILE A N 1
ATOM 550 C CA . ILE A 1 70 ? -3.583 -7.426 1.871 1.00 96.62 70 ILE A CA 1
ATOM 551 C C . ILE A 1 70 ? -3.846 -8.578 2.843 1.00 96.62 70 ILE A C 1
ATOM 553 O O . ILE A 1 70 ? -4.536 -8.391 3.843 1.00 96.62 70 ILE A O 1
ATOM 557 N N . ASN A 1 71 ? -3.208 -9.728 2.612 1.00 96.69 71 ASN A N 1
ATOM 558 C CA . ASN A 1 71 ? -3.359 -10.904 3.466 1.00 96.69 71 ASN A CA 1
ATOM 559 C C . ASN A 1 71 ? -2.751 -10.704 4.861 1.00 96.69 71 ASN A C 1
ATOM 561 O O . ASN A 1 71 ? -3.374 -11.044 5.861 1.00 96.69 71 ASN A O 1
ATOM 565 N N . LYS A 1 72 ? -1.542 -10.134 4.955 1.00 96.62 72 LYS A N 1
ATOM 566 C CA . LYS A 1 72 ? -0.847 -9.946 6.240 1.00 96.62 72 LYS A CA 1
ATOM 567 C C . LYS A 1 72 ? -1.602 -8.996 7.173 1.00 96.62 72 LYS A C 1
ATOM 569 O O . LYS A 1 72 ? -1.620 -9.222 8.381 1.00 96.62 72 LYS A O 1
ATOM 574 N N . TYR A 1 73 ? -2.200 -7.939 6.626 1.00 95.50 73 TYR A N 1
ATOM 575 C CA . TYR A 1 73 ? -2.870 -6.898 7.406 1.00 95.50 73 TYR A CA 1
ATOM 576 C C . TYR A 1 73 ? -4.393 -7.010 7.391 1.00 95.50 73 TYR A C 1
ATOM 578 O O . TYR A 1 73 ? -5.044 -6.160 7.988 1.00 95.50 73 TYR A O 1
ATOM 586 N N . ASN A 1 74 ? -4.972 -8.054 6.790 1.00 95.12 74 ASN A N 1
ATOM 587 C CA . ASN A 1 74 ? -6.425 -8.230 6.681 1.00 95.12 74 ASN A CA 1
ATOM 588 C C . ASN A 1 74 ? -7.104 -6.964 6.127 1.00 95.12 74 ASN A C 1
ATOM 590 O O . ASN A 1 74 ? -8.004 -6.399 6.751 1.00 95.12 74 ASN A O 1
ATOM 594 N N . ILE A 1 75 ? -6.582 -6.465 5.005 1.00 95.19 75 ILE A N 1
ATOM 595 C CA . ILE A 1 75 ? -7.164 -5.321 4.299 1.00 95.19 75 ILE A CA 1
ATOM 596 C C . ILE A 1 75 ? -8.533 -5.734 3.745 1.00 95.19 75 ILE A C 1
ATOM 598 O O . ILE A 1 75 ? -8.663 -6.839 3.215 1.00 95.19 75 ILE A O 1
ATOM 602 N N . SER A 1 76 ? -9.530 -4.861 3.907 1.00 89.50 76 SER A N 1
ATOM 603 C CA . SER A 1 76 ? -10.910 -5.100 3.464 1.00 89.50 76 SER A CA 1
ATOM 604 C C . SER A 1 76 ? -11.184 -4.653 2.036 1.00 89.50 76 SER A C 1
ATOM 606 O O . SER A 1 76 ? -10.456 -3.772 1.528 1.00 89.50 76 SER A O 1
#